Protein AF-A0A3D0KKM5-F1 (afdb_monomer)

Solvent-accessible surface area (backbone atoms only — not comparable to full-atom values): 11714 Å² total; per-residue (Å²): 134,92,87,89,87,80,89,80,86,82,81,78,78,80,75,79,78,76,71,78,78,76,73,74,76,67,48,60,36,78,44,74,54,80,93,79,44,79,45,79,30,69,48,25,70,74,27,29,39,87,75,83,89,77,88,82,86,51,95,57,44,65,54,79,74,78,65,47,74,67,60,35,43,29,73,64,78,83,84,69,91,73,80,70,59,44,28,37,38,31,40,14,67,80,76,81,64,74,47,78,74,52,73,42,51,81,65,59,89,78,81,84,56,84,86,79,54,72,94,84,68,72,69,77,40,79,45,78,40,51,64,77,82,61,88,80,67,66,64,41,62,66,89,62,43,49,47,73,46,81,91,66,79,91,80,86,82,77,58,69,68,67,70,48,69,74,74,71,80,87,128

Foldseek 3Di:
DDDDDDDDDPPPPPPPPPDPPPPPQQPFDWADLDPPGTDTASNAQVQWAADDPDDDWDPFDAPPQNVDPCQAHTGFPPPDPDDFFKKWKWWDPPVPDIDTPGMPHDSDPDDDCVPVDDPPDATDDMDIGGPPPDPPDRHTDDPHRIDGDHVHDDDDDDDVCVVCVVPDDDD

Radius of gyration: 26.36 Å; Cα contacts (8 Å, |Δi|>4): 205; chains: 1; bounding box: 102×34×46 Å

Organism: NCBI:txid213554

Structure (mmCIF, N/CA/C/O backbone):
data_AF-A0A3D0KKM5-F1
#
_entry.id   AF-A0A3D0KKM5-F1
#
loop_
_atom_site.group_PDB
_atom_site.id
_atom_site.type_symbol
_atom_site.label_atom_id
_atom_site.label_alt_id
_atom_site.label_comp_id
_atom_site.label_asym_id
_atom_site.label_entity_id
_atom_site.label_seq_id
_atom_site.pdbx_PDB_ins_code
_atom_site.Cartn_x
_atom_site.Cartn_y
_atom_site.Cartn_z
_atom_site.occupancy
_atom_site.B_iso_or_equiv
_atom_site.auth_seq_id
_atom_site.auth_comp_id
_atom_site.auth_asym_id
_atom_site.auth_atom_id
_atom_site.pdbx_PDB_model_num
ATOM 1 N N . MET A 1 1 ? -85.168 -17.874 25.331 1.00 40.47 1 MET A N 1
ATOM 2 C CA . MET A 1 1 ? -84.158 -18.806 24.769 1.00 40.47 1 MET A CA 1
ATOM 3 C C . MET A 1 1 ? -83.273 -17.964 23.834 1.00 40.47 1 MET A C 1
ATOM 5 O O . MET A 1 1 ? -83.863 -17.199 23.090 1.00 40.4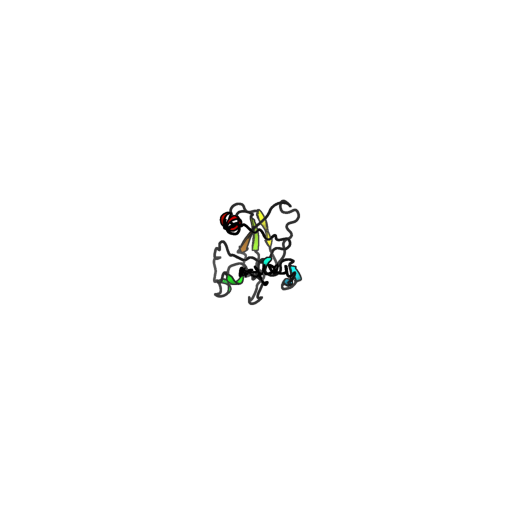7 1 MET A O 1
ATOM 9 N N . LEU A 1 2 ? -81.947 -17.797 24.027 1.00 41.22 2 LEU A N 1
ATOM 10 C CA . LEU A 1 2 ? -80.833 -18.782 23.928 1.00 41.22 2 LEU A CA 1
ATOM 11 C C . LEU A 1 2 ? -80.562 -19.111 22.436 1.00 41.22 2 LEU A C 1
ATOM 13 O O . LEU A 1 2 ? -81.430 -19.751 21.858 1.00 41.22 2 LEU A O 1
ATOM 17 N N . ARG A 1 3 ? -79.477 -18.724 21.724 1.00 41.69 3 ARG A N 1
ATOM 18 C CA . ARG A 1 3 ? -78.093 -18.177 21.964 1.00 41.69 3 ARG A CA 1
ATOM 19 C C . ARG A 1 3 ? -77.820 -16.979 21.001 1.00 41.69 3 ARG A C 1
ATOM 21 O O . ARG A 1 3 ? -78.585 -16.860 20.055 1.00 41.69 3 ARG A O 1
ATOM 28 N N . SER A 1 4 ? -76.860 -16.034 21.087 1.00 48.72 4 SER A N 1
ATOM 29 C CA . SER A 1 4 ? -75.639 -15.709 21.885 1.00 48.72 4 SER A CA 1
ATOM 30 C C . SER A 1 4 ? -74.252 -15.925 21.212 1.00 48.72 4 SER A C 1
ATOM 32 O O . SER A 1 4 ? -73.939 -17.061 20.869 1.00 48.72 4 SER A O 1
ATOM 34 N N . LEU A 1 5 ? -73.399 -14.872 21.240 1.00 48.72 5 LEU A N 1
ATOM 35 C CA . LEU A 1 5 ? -71.936 -14.751 20.950 1.00 48.72 5 LEU A CA 1
ATOM 36 C C . LEU A 1 5 ? -71.408 -14.465 19.514 1.00 48.72 5 LEU A C 1
ATOM 38 O O . LEU A 1 5 ? -72.040 -14.805 18.524 1.00 48.72 5 LEU A O 1
ATOM 42 N N . LEU A 1 6 ? -70.175 -13.903 19.494 1.00 43.91 6 LEU A N 1
ATOM 43 C CA . LEU A 1 6 ? -69.235 -13.619 18.377 1.00 43.91 6 LEU A CA 1
ATOM 44 C C . LEU A 1 6 ? -69.702 -12.525 17.389 1.00 43.91 6 LEU A C 1
ATOM 46 O O . LEU A 1 6 ? -70.660 -12.723 16.659 1.00 43.91 6 LEU A O 1
ATOM 50 N N . SER A 1 7 ? -69.111 -11.324 17.292 1.00 50.66 7 SER A N 1
ATOM 51 C CA . SER A 1 7 ? -67.741 -10.835 17.566 1.00 50.66 7 SER A CA 1
ATOM 52 C C . SER A 1 7 ? -66.638 -11.534 16.763 1.00 50.66 7 SER A C 1
ATOM 54 O O . SER A 1 7 ? -66.270 -12.670 17.058 1.00 50.66 7 SER A O 1
ATOM 56 N N . ARG A 1 8 ? -66.096 -10.817 15.767 1.00 48.19 8 ARG A N 1
ATOM 57 C CA . ARG A 1 8 ? -64.848 -11.123 15.048 1.00 48.19 8 ARG A CA 1
ATOM 58 C C . ARG A 1 8 ? -64.128 -9.827 14.660 1.00 48.19 8 ARG A C 1
ATOM 60 O O . ARG A 1 8 ? -64.299 -9.321 13.556 1.00 48.19 8 ARG A O 1
ATOM 67 N N . PHE A 1 9 ? -63.305 -9.312 15.571 1.00 47.75 9 PHE A N 1
ATOM 68 C CA . PHE A 1 9 ? -62.209 -8.413 15.201 1.00 47.75 9 PHE A CA 1
ATOM 69 C C . PHE A 1 9 ? -61.240 -9.197 14.304 1.00 47.75 9 PHE A C 1
ATOM 71 O O . 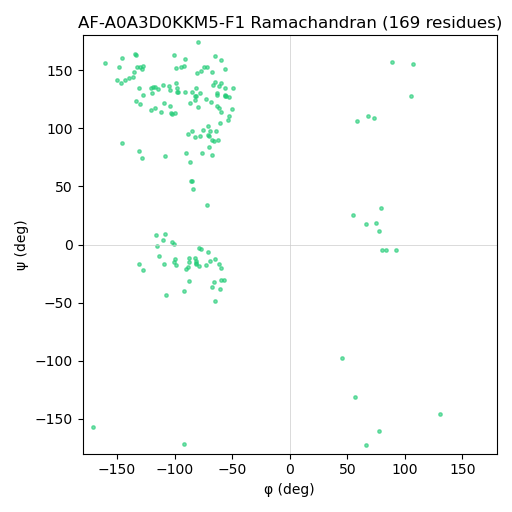PHE A 1 9 ? -60.697 -10.212 14.742 1.00 47.75 9 PHE A O 1
ATOM 78 N N . MET A 1 10 ? -61.025 -8.758 13.063 1.00 42.25 10 MET A N 1
ATOM 79 C CA . MET A 1 10 ? -60.013 -9.353 12.187 1.00 42.25 10 MET A CA 1
ATOM 80 C C . MET A 1 10 ? -58.685 -8.617 12.375 1.00 42.25 10 MET A C 1
ATOM 82 O O . MET A 1 10 ? -58.325 -7.752 11.582 1.00 42.25 10 MET A O 1
ATOM 86 N N . VAL A 1 11 ? -57.972 -8.944 13.456 1.00 45.00 11 VAL A N 1
ATOM 87 C CA . VAL A 1 11 ? -56.601 -8.462 13.668 1.00 45.00 11 VAL A CA 1
ATOM 88 C C . VAL A 1 11 ? -55.690 -9.175 12.672 1.00 45.00 11 VAL A C 1
ATOM 90 O O . VAL A 1 11 ? -55.349 -10.344 12.855 1.00 45.00 11 VAL A O 1
ATOM 93 N N . LEU A 1 12 ? -55.322 -8.479 11.597 1.00 40.78 12 LEU A N 1
ATOM 94 C CA . LEU A 1 12 ? -54.332 -8.957 10.640 1.00 40.78 12 LEU A CA 1
ATOM 95 C C . LEU A 1 12 ? -52.937 -8.757 11.242 1.00 40.78 12 LEU A C 1
ATOM 97 O O . LEU A 1 12 ? -52.355 -7.680 11.148 1.00 40.78 12 LEU A O 1
ATOM 101 N N . ALA A 1 13 ? -52.420 -9.791 11.903 1.00 45.78 13 ALA A N 1
ATOM 102 C CA . ALA A 1 13 ? -51.078 -9.768 12.469 1.00 45.78 13 ALA A CA 1
ATOM 103 C C . ALA A 1 13 ? -50.024 -9.816 11.348 1.00 45.78 13 ALA A C 1
ATOM 105 O O . ALA A 1 13 ? -49.645 -10.893 10.885 1.00 45.78 13 ALA A O 1
ATOM 106 N N . CYS A 1 14 ? -49.541 -8.646 10.921 1.00 40.50 14 CYS A N 1
ATOM 107 C CA . CYS A 1 14 ? -48.345 -8.526 10.091 1.00 40.50 14 CYS A CA 1
ATOM 108 C C . CYS A 1 14 ? -47.124 -8.991 10.894 1.00 40.50 14 CYS A C 1
ATOM 110 O O . CYS A 1 14 ? -46.476 -8.210 11.589 1.00 40.50 14 CYS A O 1
ATOM 112 N N . MET A 1 15 ? -46.834 -10.290 10.826 1.00 46.72 15 MET A N 1
ATOM 113 C CA . MET A 1 15 ? -45.665 -10.887 11.458 1.00 46.72 15 MET A CA 1
ATOM 114 C C . MET A 1 15 ? -44.411 -10.412 10.720 1.00 46.72 15 MET A C 1
ATOM 116 O O . MET A 1 15 ? -44.067 -10.941 9.663 1.00 46.72 15 MET A O 1
ATOM 120 N N . ALA A 1 16 ? -43.756 -9.384 11.263 1.00 54.75 16 ALA A N 1
ATOM 121 C CA . ALA A 1 16 ? -42.513 -8.856 10.724 1.00 54.75 16 ALA A CA 1
ATOM 122 C C . ALA A 1 16 ? -41.440 -9.954 10.738 1.00 54.75 16 ALA A C 1
ATOM 124 O O . ALA A 1 16 ? -40.892 -10.304 11.784 1.00 54.75 16 ALA A O 1
ATOM 125 N N . MET A 1 17 ? -41.156 -10.507 9.559 1.00 50.88 17 MET A N 1
ATOM 126 C CA . MET A 1 17 ? -40.015 -11.385 9.336 1.00 50.88 17 MET A CA 1
ATOM 127 C C . MET A 1 17 ? -38.744 -10.550 9.485 1.00 50.88 17 MET A C 1
ATOM 129 O O . MET A 1 17 ? -38.254 -9.976 8.513 1.00 50.88 17 MET A O 1
ATOM 133 N N .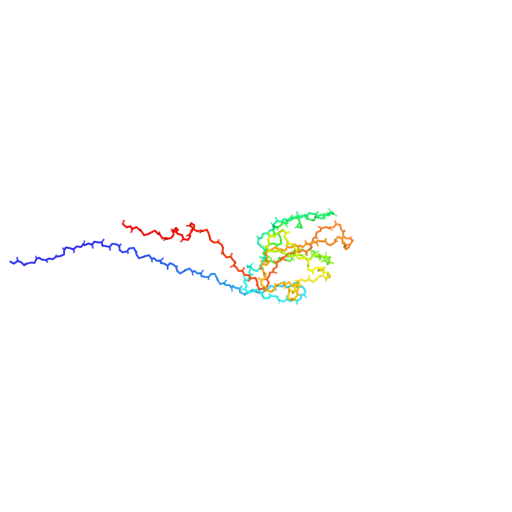 ALA A 1 18 ? -38.213 -10.482 10.706 1.00 53.91 18 ALA A N 1
ATOM 134 C CA . ALA A 1 18 ? -36.842 -10.064 10.945 1.00 53.91 18 ALA A CA 1
ATOM 135 C C . ALA A 1 18 ? -35.925 -11.085 10.258 1.00 53.91 18 ALA A C 1
ATOM 137 O O . ALA A 1 18 ? -35.581 -12.120 10.830 1.00 53.91 18 ALA A O 1
ATOM 138 N N . ALA A 1 19 ? -35.604 -10.827 8.988 1.00 52.00 19 ALA A N 1
ATOM 139 C CA . ALA A 1 19 ? -34.647 -11.627 8.248 1.00 52.00 19 ALA A CA 1
ATOM 140 C C . ALA A 1 19 ? -33.335 -11.626 9.046 1.00 52.00 19 ALA A C 1
ATOM 142 O O . ALA A 1 19 ? -32.877 -10.546 9.431 1.00 52.00 19 ALA A O 1
ATOM 143 N N . PRO A 1 20 ? -32.737 -12.794 9.337 1.00 49.25 20 PRO A N 1
ATOM 144 C CA . PRO A 1 20 ? -31.456 -12.813 10.014 1.00 49.25 20 PRO A CA 1
ATOM 145 C C . PRO A 1 20 ? -30.456 -12.098 9.112 1.00 49.25 20 PRO A C 1
ATOM 147 O O . PRO A 1 20 ? -30.206 -12.550 7.992 1.00 49.25 20 PRO A O 1
ATOM 150 N N . THR A 1 21 ? -29.895 -10.985 9.591 1.00 50.53 21 THR A N 1
ATOM 151 C CA . THR A 1 21 ? -28.732 -10.367 8.958 1.00 50.53 21 THR A CA 1
ATOM 152 C C . THR A 1 21 ? -27.673 -11.448 8.846 1.00 50.53 21 THR A C 1
ATOM 154 O O . THR A 1 21 ? -27.100 -11.867 9.853 1.00 50.53 21 THR A O 1
ATOM 157 N N . LEU A 1 22 ? -27.441 -11.924 7.623 1.00 46.31 22 LEU A N 1
ATOM 158 C CA . LEU A 1 22 ? -26.309 -12.780 7.331 1.00 46.31 22 LEU A CA 1
ATOM 159 C C . LEU A 1 22 ? -25.074 -11.924 7.578 1.00 46.31 22 LEU A C 1
ATOM 161 O O . LEU A 1 22 ? -24.696 -11.110 6.735 1.00 46.31 22 LEU A O 1
ATOM 165 N N . ALA A 1 23 ? -24.481 -12.080 8.762 1.00 47.22 23 ALA A N 1
ATOM 166 C CA . ALA A 1 23 ? -23.128 -11.627 9.008 1.00 47.22 23 ALA A CA 1
ATOM 167 C C . ALA A 1 23 ? -22.284 -12.239 7.892 1.00 47.22 23 ALA A C 1
ATOM 169 O O . ALA A 1 23 ? -22.174 -13.466 7.812 1.00 47.22 23 ALA A O 1
ATOM 170 N N . GLN A 1 24 ? -21.788 -11.396 6.980 1.00 53.34 24 GLN A N 1
ATOM 171 C CA . GLN A 1 24 ? -20.915 -11.868 5.915 1.00 53.34 24 GLN A CA 1
ATOM 172 C C . GLN A 1 24 ? -19.787 -12.652 6.584 1.00 53.34 24 GLN A C 1
ATOM 174 O O . GLN A 1 24 ? -19.176 -12.108 7.511 1.00 53.34 24 GLN A O 1
ATOM 179 N N . PRO A 1 25 ? -19.519 -13.901 6.172 1.00 52.75 25 PRO A N 1
ATOM 180 C CA . PRO A 1 25 ? -18.388 -14.616 6.722 1.00 52.75 25 PRO A CA 1
ATOM 181 C C . PRO A 1 25 ? -17.138 -13.771 6.475 1.00 52.75 25 PRO A C 1
ATOM 183 O O . PRO A 1 25 ? -16.877 -13.334 5.351 1.00 52.75 25 PRO A O 1
ATOM 186 N N . ASN A 1 26 ? -16.372 -13.522 7.537 1.00 61.12 26 ASN A N 1
ATOM 187 C CA . ASN A 1 26 ? -14.979 -13.134 7.387 1.00 61.12 26 ASN A CA 1
ATOM 188 C C . ASN A 1 26 ? -14.261 -14.387 6.887 1.00 61.12 26 ASN A C 1
ATOM 190 O O . ASN A 1 26 ? -13.778 -15.202 7.671 1.00 61.12 26 ASN A O 1
ATOM 194 N N . GLU A 1 27 ? -14.322 -14.597 5.573 1.00 76.38 27 GLU A N 1
ATOM 195 C CA . GLU A 1 27 ? -13.631 -15.689 4.909 1.00 76.38 27 GLU A CA 1
ATOM 196 C C . GLU A 1 27 ? -12.140 -15.388 4.942 1.00 76.38 27 GLU A C 1
ATOM 198 O O . GLU A 1 27 ? -11.600 -14.712 4.069 1.00 76.38 27 GLU A O 1
ATOM 203 N N . THR A 1 28 ? -11.480 -15.914 5.969 1.00 89.50 28 THR A N 1
ATOM 204 C CA . THR A 1 28 ? -10.041 -16.135 5.951 1.00 89.50 28 THR A CA 1
ATOM 205 C C . THR A 1 28 ? -9.689 -16.882 4.664 1.00 89.50 28 THR A C 1
ATOM 207 O O . THR A 1 28 ? -10.159 -18.004 4.460 1.00 89.50 28 THR A O 1
ATOM 210 N N . ARG A 1 29 ? -8.900 -16.258 3.787 1.00 93.06 29 ARG A N 1
ATOM 211 C CA . ARG A 1 29 ? -8.551 -16.794 2.461 1.00 93.06 29 ARG A CA 1
ATOM 212 C C . ARG A 1 29 ? -7.043 -16.817 2.247 1.00 93.06 29 ARG A C 1
ATOM 214 O O . ARG A 1 29 ? -6.301 -16.041 2.847 1.00 93.06 29 ARG A O 1
ATOM 221 N N . GLU A 1 30 ? -6.625 -17.735 1.387 1.00 92.75 30 GLU A N 1
ATOM 222 C CA . GLU A 1 30 ? -5.244 -17.944 0.963 1.00 92.75 30 GLU A CA 1
ATOM 223 C C . GLU A 1 30 ? -4.989 -17.237 -0.375 1.00 92.75 30 GLU A C 1
ATOM 225 O O . GLU A 1 30 ? -5.756 -17.410 -1.322 1.00 92.75 30 GLU A O 1
ATOM 230 N N . TYR A 1 31 ? -3.900 -16.473 -0.455 1.00 90.75 31 TYR A N 1
ATOM 231 C CA . TYR A 1 31 ? -3.448 -15.757 -1.653 1.00 90.75 31 TYR A CA 1
ATOM 232 C C . TYR A 1 31 ? -1.977 -16.095 -1.923 1.00 90.75 31 TYR A C 1
ATOM 234 O O . TYR A 1 31 ? -1.232 -16.401 -0.992 1.00 90.75 31 TYR A O 1
ATOM 242 N N . GLN A 1 32 ? -1.547 -16.063 -3.186 1.00 87.25 32 GLN A N 1
ATOM 243 C CA . GLN A 1 32 ? -0.144 -16.299 -3.551 1.00 87.25 32 GLN A CA 1
ATOM 244 C C . GLN A 1 32 ? 0.676 -15.013 -3.376 1.00 87.25 32 GLN A C 1
ATOM 246 O O . GLN A 1 32 ? 0.381 -14.012 -4.018 1.00 87.25 32 GLN A O 1
ATOM 251 N N . ASP A 1 33 ? 1.752 -15.063 -2.592 1.00 78.94 33 ASP A N 1
ATOM 252 C CA . ASP A 1 33 ? 2.805 -14.037 -2.545 1.00 78.94 33 ASP A CA 1
ATOM 253 C C . ASP A 1 33 ? 3.851 -14.302 -3.646 1.00 78.94 33 ASP A C 1
ATOM 255 O O . ASP A 1 33 ? 5.034 -14.551 -3.389 1.00 78.94 33 ASP A O 1
ATOM 259 N N . GLY A 1 34 ? 3.378 -14.406 -4.894 1.00 73.31 34 GLY A N 1
ATOM 260 C CA . GLY A 1 34 ? 4.174 -14.689 -6.092 1.00 73.31 34 GLY A CA 1
ATOM 261 C C . GLY A 1 34 ? 5.198 -15.825 -5.931 1.00 73.31 34 GLY A C 1
ATOM 262 O O . GLY A 1 34 ? 4.889 -17.006 -6.077 1.00 73.31 34 GLY A O 1
ATOM 263 N N . LYS A 1 35 ? 6.462 -15.465 -5.664 1.00 65.00 35 LYS A N 1
ATOM 264 C CA . LYS A 1 35 ? 7.593 -16.404 -5.515 1.00 65.00 35 LYS A CA 1
ATOM 265 C C . LYS A 1 35 ? 7.701 -17.078 -4.141 1.00 65.00 35 LYS A C 1
ATOM 267 O O . LYS A 1 35 ? 8.517 -17.990 -4.004 1.00 65.00 35 LYS A O 1
ATOM 272 N N . ARG A 1 36 ? 6.992 -16.599 -3.116 1.00 63.12 36 ARG A N 1
ATOM 273 C CA . ARG A 1 36 ? 7.336 -16.858 -1.704 1.00 63.12 36 ARG A CA 1
ATOM 274 C C . ARG A 1 36 ? 6.367 -17.799 -0.987 1.00 63.12 36 ARG A C 1
ATOM 276 O O . ARG A 1 36 ? 6.760 -18.408 0.005 1.00 63.12 36 ARG A O 1
ATOM 283 N N . GLY A 1 37 ? 5.171 -18.012 -1.536 1.00 82.25 37 GLY A N 1
ATOM 284 C CA . GLY A 1 37 ? 4.229 -19.041 -1.092 1.00 82.25 37 GLY A CA 1
ATOM 285 C C . GLY A 1 37 ? 2.823 -18.498 -0.864 1.00 82.25 37 GLY A C 1
ATOM 286 O O . GLY A 1 37 ? 2.379 -17.607 -1.577 1.00 82.25 37 GLY A O 1
ATOM 287 N N . ILE A 1 38 ? 2.126 -19.051 0.129 1.00 88.94 38 ILE A N 1
ATOM 288 C CA . ILE A 1 38 ? 0.767 -18.645 0.500 1.00 88.94 38 ILE A CA 1
ATOM 289 C C . ILE A 1 38 ? 0.792 -17.677 1.685 1.00 88.94 38 ILE A C 1
ATOM 291 O O . ILE A 1 38 ? 1.384 -17.978 2.722 1.00 88.94 38 ILE A O 1
ATOM 295 N N . VAL A 1 39 ? 0.068 -16.567 1.551 1.00 89.81 39 VAL A N 1
ATOM 296 C CA . VAL A 1 39 ? -0.297 -15.651 2.637 1.00 89.81 39 VAL A CA 1
ATOM 297 C C . VAL A 1 39 ? -1.770 -15.855 2.991 1.00 89.81 39 VAL A C 1
ATOM 299 O O . VAL A 1 39 ? -2.628 -15.969 2.115 1.00 89.81 39 VAL A O 1
ATOM 302 N N . LEU A 1 40 ? -2.064 -15.901 4.291 1.00 91.50 40 LEU A N 1
ATOM 303 C CA . LEU A 1 40 ? -3.408 -16.098 4.829 1.00 91.50 40 LEU A CA 1
ATOM 304 C C . LEU A 1 40 ? -3.967 -14.761 5.340 1.00 91.50 40 LEU A C 1
ATOM 306 O O . LEU A 1 40 ? -3.469 -14.226 6.330 1.00 91.50 40 LEU A O 1
ATOM 310 N N . LEU A 1 41 ? -5.008 -14.232 4.694 1.00 91.25 41 LEU A N 1
ATOM 311 C CA . LEU A 1 41 ? -5.631 -12.952 5.053 1.00 91.25 41 LEU A CA 1
ATOM 312 C C . LEU A 1 41 ? -6.946 -13.194 5.821 1.00 91.25 41 LEU A C 1
ATOM 314 O O . LEU A 1 41 ? -7.909 -13.667 5.213 1.00 91.25 41 LEU A O 1
ATOM 318 N N . PRO A 1 42 ? -7.044 -12.863 7.130 1.00 89.75 42 PRO A N 1
ATOM 319 C CA . PRO A 1 42 ? -8.229 -13.156 7.955 1.00 89.75 42 PRO A CA 1
ATOM 320 C C . PRO A 1 42 ? -9.523 -12.430 7.558 1.00 89.75 42 PRO A C 1
ATOM 322 O O . PRO A 1 42 ? -10.591 -12.764 8.065 1.00 89.75 42 PRO A O 1
ATOM 325 N N . GLN A 1 43 ? -9.439 -11.418 6.689 1.00 90.19 43 GLN A N 1
ATOM 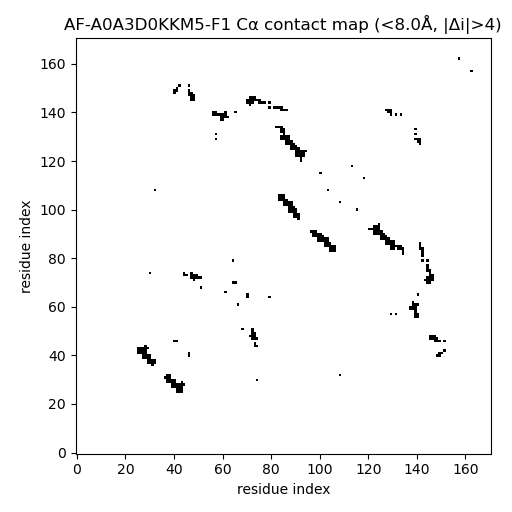326 C CA . GLN A 1 43 ? -10.596 -10.680 6.168 1.00 90.19 43 GLN 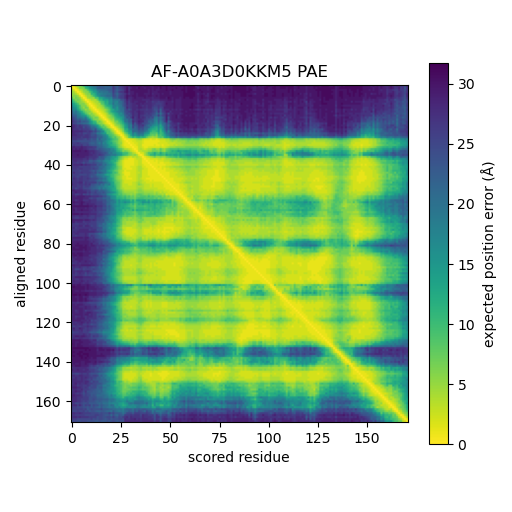A CA 1
ATOM 327 C C . GLN A 1 43 ? -10.853 -10.957 4.673 1.00 90.19 43 GLN A C 1
ATOM 329 O O . GLN A 1 43 ? -11.754 -10.355 4.082 1.00 90.19 43 GLN A O 1
ATOM 334 N N . GLY A 1 44 ? -10.080 -11.868 4.068 1.00 92.06 44 GLY A N 1
ATOM 335 C CA . GLY A 1 44 ? -10.147 -12.197 2.647 1.00 92.06 44 GLY A CA 1
ATOM 336 C C . GLY A 1 44 ? -9.935 -10.969 1.768 1.00 92.06 44 GLY A C 1
ATOM 337 O O . GLY A 1 44 ? -9.034 -10.169 2.013 1.00 92.06 44 GLY A O 1
ATOM 338 N N . ASP A 1 45 ? -10.815 -10.782 0.783 1.00 92.19 45 ASP A N 1
ATOM 339 C CA . ASP A 1 45 ? -10.721 -9.692 -0.198 1.00 92.19 45 ASP A CA 1
ATOM 340 C C . ASP A 1 45 ? -10.755 -8.294 0.463 1.00 92.19 45 ASP A C 1
ATOM 342 O O . ASP A 1 45 ? -10.268 -7.326 -0.109 1.00 92.19 45 ASP A O 1
ATOM 346 N N . LYS A 1 46 ? -11.270 -8.185 1.700 1.00 90.81 46 LYS A N 1
ATOM 347 C CA . LYS A 1 46 ? -11.330 -6.938 2.489 1.00 90.81 46 LYS A CA 1
ATOM 348 C C . LYS A 1 46 ? -10.003 -6.555 3.161 1.00 90.81 46 LYS A C 1
ATOM 350 O O . LYS A 1 46 ? -9.949 -5.539 3.846 1.00 90.81 46 LYS A O 1
ATOM 355 N N . SER A 1 47 ? -8.960 -7.377 3.031 1.00 92.25 47 SER A N 1
ATOM 356 C CA . SER A 1 47 ? -7.598 -7.009 3.440 1.00 92.25 47 SER A CA 1
ATOM 357 C C . SER A 1 47 ? -6.863 -6.181 2.379 1.00 92.25 47 SER A C 1
ATOM 359 O O . SER A 1 47 ? -5.798 -5.660 2.698 1.00 92.25 47 SER A O 1
ATOM 361 N N . PHE A 1 48 ? -7.386 -6.075 1.152 1.00 93.56 48 PHE A N 1
ATOM 362 C CA . PHE A 1 48 ? -6.760 -5.344 0.046 1.00 93.56 48 PHE A CA 1
ATOM 363 C C . PHE A 1 48 ? -7.197 -3.875 -0.024 1.00 93.56 48 PHE A C 1
ATOM 365 O O . PHE A 1 48 ? -8.250 -3.508 0.498 1.00 93.56 48 PHE A O 1
ATOM 372 N N . ALA A 1 49 ? -6.396 -3.047 -0.698 1.00 93.62 49 ALA A N 1
ATOM 373 C CA . ALA A 1 49 ? -6.746 -1.666 -1.018 1.00 93.62 49 ALA A CA 1
ATOM 374 C C . ALA A 1 49 ? -8.001 -1.588 -1.913 1.00 93.62 49 ALA A C 1
ATOM 376 O O . ALA A 1 49 ? -8.134 -2.336 -2.884 1.00 93.62 49 ALA A O 1
ATOM 377 N N . ASP A 1 50 ? -8.905 -0.660 -1.590 1.00 92.06 50 ASP A N 1
ATOM 378 C CA . ASP A 1 50 ? -10.202 -0.460 -2.250 1.00 92.06 50 ASP A CA 1
ATOM 379 C C . ASP A 1 50 ? -10.324 0.881 -3.004 1.00 92.06 50 ASP A C 1
ATOM 381 O O . ASP A 1 50 ? -11.255 1.063 -3.792 1.00 92.06 50 ASP A O 1
ATOM 385 N N . ALA A 1 51 ? -9.368 1.801 -2.823 1.00 92.81 51 ALA A N 1
ATOM 386 C CA . ALA A 1 51 ? -9.293 3.072 -3.538 1.00 92.81 51 ALA A CA 1
ATOM 387 C C . ALA A 1 51 ? -7.845 3.532 -3.793 1.00 92.81 51 ALA A C 1
ATOM 389 O O . ALA A 1 51 ? -7.000 3.497 -2.900 1.00 92.81 51 ALA A O 1
ATOM 390 N N . VAL A 1 52 ? -7.587 4.060 -4.996 1.00 92.56 52 VAL A N 1
ATOM 391 C CA . VAL A 1 52 ? -6.406 4.893 -5.283 1.00 92.56 52 VAL A CA 1
ATOM 392 C C . VAL A 1 52 ? -6.757 6.338 -4.923 1.00 92.56 52 VAL A C 1
ATOM 394 O O . VAL A 1 52 ? -7.732 6.882 -5.444 1.00 92.56 52 VAL A O 1
ATOM 397 N N . VAL A 1 53 ? -5.995 6.943 -4.009 1.00 93.88 53 VAL A N 1
ATOM 398 C CA . VAL A 1 53 ? -6.279 8.285 -3.455 1.00 93.88 53 VAL A CA 1
ATOM 399 C C . VAL A 1 53 ? -5.588 9.394 -4.252 1.00 93.88 53 VAL A C 1
ATOM 401 O O . VAL A 1 53 ? -6.194 10.432 -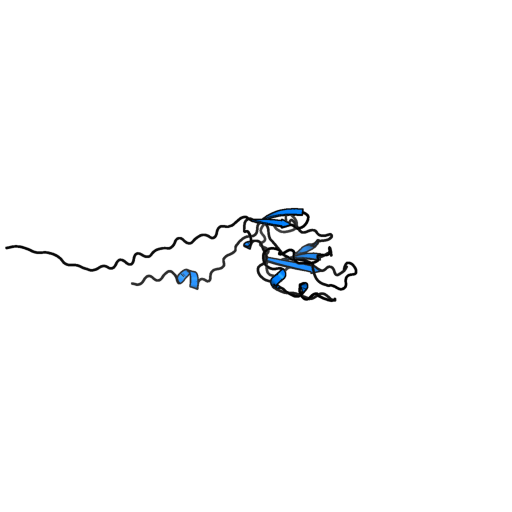4.508 1.00 93.88 53 VAL A O 1
ATOM 404 N N . ASP A 1 54 ? -4.349 9.156 -4.676 1.00 91.00 54 ASP A N 1
ATOM 405 C CA . ASP A 1 54 ? -3.574 10.010 -5.578 1.00 91.00 54 ASP A CA 1
ATOM 406 C C . ASP A 1 54 ? -2.675 9.133 -6.467 1.00 91.00 54 ASP A C 1
ATOM 408 O O . ASP A 1 54 ? -2.395 7.982 -6.123 1.00 91.00 54 ASP A O 1
ATOM 412 N N . ARG A 1 55 ? -2.209 9.673 -7.599 1.00 86.62 55 ARG A N 1
ATOM 413 C CA . ARG A 1 55 ? -1.091 9.099 -8.357 1.00 86.62 55 ARG A CA 1
ATOM 414 C C . ARG A 1 55 ? -0.291 10.165 -9.099 1.00 86.62 55 ARG A C 1
ATOM 416 O O . ARG A 1 55 ? -0.851 11.047 -9.750 1.00 86.62 55 ARG A O 1
ATOM 423 N N . SER A 1 56 ? 1.025 9.980 -9.130 1.00 85.00 56 SER A N 1
ATOM 424 C CA . SER A 1 56 ? 1.924 10.692 -10.039 1.00 85.00 56 SER A CA 1
ATOM 425 C C . SER A 1 56 ? 2.543 9.708 -11.028 1.00 85.00 56 SER A C 1
ATOM 427 O O . SER A 1 56 ? 2.991 8.631 -10.642 1.00 85.00 56 SER A O 1
ATOM 429 N N . ALA A 1 57 ? 2.555 10.063 -12.312 1.00 78.56 57 ALA A N 1
ATOM 430 C CA . ALA A 1 57 ? 3.198 9.265 -13.350 1.00 78.56 57 ALA A CA 1
ATOM 431 C C . ALA A 1 57 ? 4.710 9.545 -13.376 1.00 78.56 57 ALA A C 1
ATOM 433 O O . ALA A 1 57 ? 5.123 10.702 -13.485 1.00 78.56 57 ALA A O 1
ATOM 434 N N . GLY A 1 58 ? 5.527 8.489 -13.315 1.00 72.38 58 GLY A N 1
ATOM 435 C CA . GLY A 1 58 ? 6.980 8.581 -13.471 1.00 72.38 58 GLY A CA 1
ATOM 436 C C . GLY A 1 58 ? 7.399 9.040 -14.876 1.00 72.38 58 GLY A C 1
ATOM 437 O O . GLY A 1 58 ? 6.628 8.982 -15.838 1.00 72.38 58 GLY A O 1
ATOM 438 N N . THR A 1 59 ? 8.641 9.506 -15.022 1.00 68.19 59 THR A N 1
ATOM 439 C CA . THR A 1 59 ? 9.152 9.999 -16.311 1.00 68.19 59 THR A CA 1
ATOM 440 C C . THR A 1 59 ? 9.634 8.858 -17.208 1.00 68.19 59 THR A C 1
ATOM 442 O O . THR A 1 59 ? 10.806 8.489 -17.173 1.00 68.19 59 THR A O 1
ATOM 445 N N . GLY A 1 60 ? 8.757 8.337 -18.066 1.00 70.50 60 GLY A N 1
ATOM 446 C CA . GLY A 1 60 ? 9.114 7.304 -19.041 1.00 70.50 60 GLY A CA 1
ATOM 447 C C . GLY A 1 60 ? 8.008 7.019 -20.055 1.00 70.50 60 GLY A C 1
ATOM 448 O O . GLY A 1 60 ? 7.134 7.850 -20.300 1.00 70.50 60 GLY A O 1
ATOM 449 N N . THR A 1 61 ? 8.048 5.828 -20.651 1.00 72.69 61 THR A N 1
ATOM 450 C CA . THR A 1 61 ? 6.853 5.215 -21.252 1.00 72.69 61 THR A CA 1
ATOM 451 C C . THR A 1 61 ? 6.057 4.569 -20.119 1.00 72.69 61 THR A C 1
ATOM 453 O O . THR A 1 61 ? 6.656 4.038 -19.193 1.00 72.69 61 THR A O 1
ATOM 456 N N . ILE A 1 62 ? 4.734 4.535 -20.202 1.00 70.56 62 ILE A N 1
ATOM 457 C CA . ILE A 1 62 ? 3.910 3.660 -19.358 1.00 70.56 62 ILE A CA 1
ATOM 458 C C . ILE A 1 62 ? 3.133 2.769 -20.328 1.00 70.56 62 ILE A C 1
ATOM 460 O O . ILE A 1 62 ? 2.675 3.260 -21.362 1.00 70.56 62 ILE A O 1
ATOM 464 N N . GLU A 1 63 ? 3.067 1.459 -20.080 1.00 69.69 63 GLU A N 1
ATOM 465 C CA . GLU A 1 63 ? 2.225 0.578 -20.901 1.00 69.69 63 GLU A CA 1
ATOM 466 C C . GLU A 1 63 ? 0.741 0.836 -20.587 1.00 69.69 63 GLU A C 1
ATOM 468 O O . GLU A 1 63 ? 0.396 1.264 -19.484 1.00 69.69 63 GLU A O 1
ATOM 473 N N . ASP A 1 64 ? -0.157 0.587 -21.544 1.00 70.31 64 ASP A N 1
ATOM 474 C CA . ASP A 1 64 ? -1.594 0.849 -21.352 1.00 70.31 64 ASP A CA 1
ATOM 475 C C . ASP A 1 64 ? -2.172 0.049 -20.162 1.00 70.31 64 ASP A C 1
ATOM 477 O O . ASP A 1 64 ? -3.062 0.529 -19.465 1.00 70.31 64 ASP A O 1
ATOM 481 N N . SER A 1 65 ? -1.610 -1.133 -19.878 1.00 67.50 65 SER A N 1
ATOM 482 C CA . SER A 1 65 ? -1.890 -1.963 -18.697 1.00 67.50 65 SER A CA 1
ATOM 483 C C . SER A 1 65 ? -1.462 -1.301 -17.382 1.00 67.50 65 SER A C 1
ATOM 485 O O . SER A 1 65 ? -2.266 -1.198 -16.463 1.00 67.50 65 SER A O 1
ATOM 487 N N . ALA A 1 66 ? -0.232 -0.784 -17.308 1.00 69.69 66 ALA A N 1
ATOM 488 C CA . ALA A 1 66 ? 0.282 -0.043 -16.149 1.00 69.69 66 ALA A CA 1
ATOM 489 C C . ALA A 1 66 ? -0.357 1.357 -15.989 1.00 69.69 66 ALA A C 1
ATOM 491 O O . ALA A 1 66 ? -0.124 2.059 -15.007 1.00 69.69 66 ALA A O 1
ATOM 492 N N . SER A 1 67 ? -1.171 1.784 -16.960 1.00 75.25 67 SER A N 1
ATOM 493 C CA . SER A 1 67 ? -1.900 3.054 -16.921 1.00 75.25 67 SER A CA 1
ATOM 494 C C . SER A 1 67 ? -3.267 2.952 -16.229 1.00 75.25 67 SER A C 1
ATOM 496 O O . SER A 1 67 ? -3.831 4.000 -15.879 1.00 75.25 67 SER A O 1
ATOM 498 N N . ASP A 1 68 ? -3.796 1.741 -16.010 1.00 80.44 68 ASP A N 1
ATOM 499 C CA . ASP A 1 68 ? -5.060 1.518 -15.301 1.00 80.44 68 ASP A CA 1
ATOM 500 C C . ASP A 1 68 ? -4.865 1.530 -13.775 1.00 80.44 68 ASP A C 1
ATOM 502 O O . ASP A 1 68 ? -4.040 0.818 -13.214 1.00 80.44 68 ASP A O 1
ATOM 506 N N . GLN A 1 69 ? -5.663 2.347 -13.090 1.00 81.50 69 GLN A N 1
ATOM 507 C CA . GLN A 1 69 ? -5.658 2.467 -11.629 1.00 81.50 69 GLN A CA 1
ATOM 508 C C . GLN A 1 69 ? -6.467 1.368 -10.940 1.00 81.50 69 GLN A C 1
ATOM 510 O O . GLN A 1 69 ? -6.346 1.199 -9.732 1.00 81.50 69 GLN A O 1
ATOM 515 N N . GLN A 1 70 ? -7.326 0.654 -11.669 1.00 84.25 70 GLN A N 1
ATOM 516 C CA . GLN A 1 70 ? -8.133 -0.423 -11.094 1.00 84.25 70 GLN A CA 1
ATOM 517 C C . GLN A 1 70 ? -7.343 -1.733 -10.972 1.00 84.25 70 GLN A C 1
ATOM 519 O O . GLN A 1 70 ? -7.728 -2.589 -10.185 1.00 84.25 70 GLN A O 1
ATOM 524 N N . ALA A 1 71 ? -6.208 -1.853 -11.672 1.00 83.25 71 ALA A N 1
ATOM 525 C CA . ALA A 1 71 ? -5.348 -3.036 -11.665 1.00 83.25 71 ALA A CA 1
ATOM 526 C C . ALA A 1 71 ? -4.594 -3.285 -10.341 1.00 83.25 71 ALA A C 1
ATOM 528 O O . ALA A 1 71 ? -4.090 -4.383 -10.156 1.00 83.25 71 ALA A O 1
ATOM 529 N N . ILE A 1 72 ? -4.526 -2.302 -9.430 1.00 84.62 72 ILE A N 1
ATOM 530 C CA . ILE A 1 72 ? -3.889 -2.426 -8.098 1.00 84.62 72 ILE A CA 1
ATOM 531 C C . ILE A 1 72 ? -4.909 -2.640 -6.956 1.00 84.62 72 ILE A C 1
ATOM 533 O O . ILE A 1 72 ? -4.537 -2.693 -5.781 1.00 84.62 72 ILE A O 1
ATOM 537 N N . LEU A 1 73 ? -6.210 -2.694 -7.273 1.00 91.38 73 LEU A N 1
ATOM 538 C CA . LEU A 1 73 ? -7.296 -2.726 -6.288 1.00 91.38 73 LEU A CA 1
ATOM 539 C C . LEU A 1 73 ? -7.900 -4.125 -6.145 1.00 91.38 73 LEU A C 1
ATOM 541 O O . LEU A 1 73 ? -8.278 -4.765 -7.124 1.00 91.38 73 LEU A O 1
ATOM 545 N N . GLY A 1 74 ? -8.078 -4.563 -4.899 1.00 92.00 74 GLY A N 1
ATOM 546 C CA . GLY A 1 74 ? -8.491 -5.932 -4.592 1.00 92.00 74 GLY A CA 1
ATOM 547 C C . GLY A 1 74 ? -7.348 -6.958 -4.707 1.00 92.00 74 GLY A C 1
ATOM 548 O O . GLY A 1 74 ? -6.177 -6.594 -4.604 1.00 92.00 74 GLY A O 1
ATOM 549 N N . PRO A 1 75 ? -7.676 -8.259 -4.837 1.00 91.94 75 PRO A N 1
ATOM 550 C CA . PRO A 1 75 ? -6.685 -9.332 -4.934 1.00 91.94 75 PRO A CA 1
ATOM 551 C C . PRO A 1 75 ? -5.851 -9.297 -6.230 1.00 91.94 75 PRO A C 1
ATOM 553 O O . PRO A 1 75 ? -6.402 -8.957 -7.276 1.00 91.94 75 PRO A O 1
ATOM 556 N N . PRO A 1 76 ? -4.578 -9.744 -6.196 1.00 87.81 76 PRO A N 1
ATOM 557 C CA . PRO A 1 76 ? -3.683 -9.734 -7.356 1.00 87.81 76 PRO A CA 1
ATOM 558 C C . PRO A 1 76 ? -4.166 -10.664 -8.476 1.00 87.81 76 PRO A C 1
ATOM 560 O O . PRO A 1 76 ? -4.614 -11.787 -8.218 1.00 87.81 76 PRO A O 1
ATOM 563 N N . ASP A 1 77 ? -4.027 -10.212 -9.726 1.00 85.94 77 ASP A N 1
ATOM 564 C CA . ASP A 1 77 ? -4.414 -10.971 -10.924 1.00 85.94 77 ASP A CA 1
ATOM 565 C C . ASP A 1 77 ? -3.235 -11.666 -11.639 1.00 85.94 77 ASP A C 1
ATOM 567 O O . ASP A 1 77 ? -3.454 -12.555 -12.468 1.00 85.94 77 ASP A O 1
ATOM 571 N N . PHE A 1 78 ? -1.993 -11.309 -11.280 1.00 79.44 78 PHE A N 1
ATOM 572 C CA . PHE A 1 78 ? -0.738 -11.814 -11.850 1.00 79.44 78 PHE A CA 1
ATOM 573 C C . PHE A 1 78 ? -0.612 -11.673 -13.384 1.00 79.44 78 PHE A C 1
ATOM 575 O O . PHE A 1 78 ? 0.114 -12.441 -14.023 1.00 79.44 78 PHE A O 1
ATOM 582 N N . SER A 1 79 ? -1.306 -10.711 -14.001 1.00 75.50 79 SER A N 1
ATOM 583 C CA . SER A 1 79 ? -1.320 -10.513 -15.461 1.00 75.50 79 SER A CA 1
ATOM 584 C C . SER A 1 79 ? -0.082 -9.787 -16.018 1.00 75.50 79 SER A C 1
ATOM 586 O O . SER A 1 79 ? 0.200 -9.874 -17.219 1.00 75.50 79 SER A O 1
ATOM 588 N N . GLY A 1 80 ? 0.670 -9.084 -15.163 1.00 66.38 80 GLY A N 1
ATOM 589 C CA . GLY A 1 80 ? 1.809 -8.238 -15.536 1.00 66.38 80 GLY A CA 1
ATOM 590 C C . GLY A 1 80 ? 3.115 -8.983 -15.861 1.00 66.38 80 GLY A C 1
ATOM 591 O O . GLY A 1 80 ? 3.452 -10.011 -15.275 1.00 66.38 80 GLY A O 1
ATOM 592 N N . ASN A 1 81 ? 3.924 -8.415 -16.765 1.00 64.25 81 ASN A N 1
ATOM 593 C CA . ASN A 1 81 ? 5.268 -8.914 -17.107 1.00 64.25 81 ASN A CA 1
ATOM 594 C C . ASN A 1 81 ? 6.353 -8.381 -16.146 1.00 64.25 81 ASN A C 1
ATOM 596 O O . ASN A 1 81 ? 7.350 -7.805 -16.593 1.00 64.25 81 ASN A O 1
ATOM 600 N N . VAL A 1 82 ? 6.152 -8.588 -14.841 1.00 64.25 82 VAL A N 1
ATOM 601 C CA . VAL A 1 82 ? 6.922 -7.942 -13.764 1.00 64.25 82 VAL A CA 1
ATOM 602 C C . VAL A 1 82 ? 8.446 -8.007 -13.936 1.00 64.25 82 VAL A C 1
ATOM 604 O O . VAL A 1 82 ? 9.049 -9.049 -14.239 1.00 64.25 82 VAL A O 1
ATOM 607 N N . LYS A 1 83 ? 9.086 -6.866 -13.699 1.00 68.81 83 LYS A N 1
ATOM 608 C CA . LYS A 1 83 ? 10.495 -6.732 -13.347 1.00 68.81 83 LYS A CA 1
ATOM 609 C C . LYS A 1 83 ? 10.647 -6.746 -11.831 1.00 68.81 83 LYS A C 1
ATOM 611 O O . LYS A 1 83 ? 9.772 -7.177 -11.087 1.00 68.81 83 LYS A O 1
ATOM 616 N N . VAL A 1 84 ? 11.863 -6.453 -11.391 1.00 73.06 84 VAL A N 1
ATOM 617 C CA . VAL A 1 84 ? 12.222 -6.348 -9.981 1.00 73.06 84 VAL A CA 1
ATOM 618 C C . VAL A 1 84 ? 12.976 -5.037 -9.860 1.00 73.06 84 VAL A C 1
ATOM 620 O O . VAL A 1 84 ? 14.203 -5.011 -9.921 1.00 73.06 84 VAL A O 1
ATOM 623 N N . GLU A 1 85 ? 12.204 -3.962 -9.799 1.00 74.12 85 GLU A N 1
ATOM 624 C CA . GLU A 1 85 ? 12.674 -2.589 -9.604 1.00 74.12 85 GLU A CA 1
ATOM 625 C C . GLU A 1 85 ? 12.465 -2.220 -8.120 1.00 74.12 85 GLU A C 1
ATOM 627 O O . GLU A 1 85 ? 11.817 -2.975 -7.381 1.00 74.12 85 GLU A O 1
ATOM 632 N N . GLY A 1 86 ? 13.126 -1.171 -7.631 1.00 78.62 86 GLY A N 1
ATOM 633 C CA . GLY A 1 86 ? 13.061 -0.787 -6.221 1.00 78.62 86 GLY A CA 1
ATOM 634 C C . GLY A 1 86 ? 12.001 0.279 -5.966 1.00 78.62 86 GLY A C 1
ATOM 635 O O . GLY A 1 86 ? 11.615 1.036 -6.855 1.00 78.62 86 GLY A O 1
ATOM 636 N N . MET A 1 87 ? 11.470 0.294 -4.745 1.00 83.44 87 MET A N 1
ATOM 637 C CA . MET A 1 87 ? 10.395 1.205 -4.355 1.00 83.44 87 MET A CA 1
ATOM 638 C C . MET A 1 87 ? 10.588 1.658 -2.911 1.00 83.44 87 MET A C 1
ATOM 640 O O . MET A 1 87 ? 10.906 0.836 -2.054 1.00 83.44 87 MET A O 1
ATOM 644 N N . THR A 1 88 ? 10.315 2.917 -2.590 1.00 88.31 88 THR A N 1
ATOM 645 C CA . THR A 1 88 ? 10.220 3.378 -1.196 1.00 88.31 88 THR A CA 1
ATOM 646 C C . THR A 1 88 ? 8.770 3.254 -0.712 1.00 88.31 88 THR A C 1
ATOM 648 O O . THR A 1 88 ? 7.840 3.693 -1.398 1.00 88.31 88 THR A O 1
ATOM 651 N N . LEU A 1 89 ? 8.563 2.659 0.470 1.00 91.56 89 LEU A N 1
ATOM 652 C CA . LEU A 1 89 ? 7.251 2.558 1.121 1.00 91.56 89 LEU A CA 1
ATOM 653 C C . LEU A 1 89 ? 7.081 3.658 2.172 1.00 91.56 89 LEU A C 1
ATOM 655 O O . LEU A 1 89 ? 7.934 3.844 3.033 1.00 91.56 89 LEU A O 1
ATOM 659 N N . SER A 1 90 ? 5.925 4.317 2.182 1.00 94.94 90 SER A N 1
ATOM 660 C CA . SER A 1 90 ? 5.490 5.180 3.286 1.00 94.94 90 SER A CA 1
ATOM 661 C C . SER A 1 90 ? 4.047 4.886 3.702 1.00 94.94 90 SER A C 1
ATOM 663 O O . SER A 1 90 ? 3.235 4.445 2.889 1.00 94.94 90 SER A O 1
ATOM 665 N N . ILE A 1 91 ? 3.709 5.152 4.966 1.00 96.25 91 ILE A N 1
ATOM 666 C CA . ILE A 1 91 ? 2.361 4.944 5.527 1.00 96.25 91 ILE A CA 1
ATOM 667 C C . ILE A 1 91 ? 1.839 6.182 6.270 1.00 96.25 91 ILE A C 1
ATOM 669 O O . ILE A 1 91 ? 2.620 6.970 6.804 1.00 96.25 91 ILE A O 1
ATOM 673 N N . SER A 1 92 ? 0.514 6.352 6.322 1.00 96.50 92 SER A N 1
ATOM 674 C CA . SER A 1 92 ? -0.144 7.473 7.016 1.00 96.50 92 SER A CA 1
ATOM 675 C C . SER A 1 92 ? -1.522 7.108 7.600 1.00 96.50 92 SER A C 1
ATOM 677 O O . SER A 1 92 ? -2.210 6.201 7.120 1.00 96.50 92 SER A O 1
ATOM 679 N N . GLU A 1 93 ? -1.927 7.803 8.669 1.00 95.00 93 GLU A N 1
ATOM 680 C CA . GLU A 1 93 ? -3.260 7.706 9.294 1.00 95.00 93 GLU A CA 1
ATOM 681 C C . GLU A 1 93 ? -4.283 8.703 8.710 1.00 95.00 93 GLU A C 1
ATOM 683 O O . GLU A 1 93 ? -5.497 8.488 8.837 1.00 95.00 93 GLU A O 1
ATOM 688 N N . ASP A 1 94 ? -3.801 9.783 8.083 1.00 94.56 94 ASP A N 1
ATOM 689 C CA . ASP A 1 94 ? -4.587 10.936 7.615 1.00 94.56 94 ASP A CA 1
ATOM 690 C C . ASP A 1 94 ? -4.364 11.307 6.134 1.00 94.56 94 ASP A C 1
ATOM 692 O O . ASP A 1 94 ? -5.260 11.894 5.530 1.00 94.56 94 ASP A O 1
ATOM 696 N N . GLY A 1 95 ? -3.237 10.908 5.536 1.00 95.44 95 GLY A N 1
ATOM 697 C CA . GLY A 1 95 ? -2.838 11.231 4.162 1.00 95.44 95 GLY A CA 1
ATOM 698 C C . GLY A 1 95 ? -1.970 12.492 4.042 1.00 95.44 95 GLY A C 1
ATOM 699 O O . GLY A 1 95 ? -1.473 12.786 2.955 1.00 95.44 95 GLY A O 1
ATOM 700 N N . GLU A 1 96 ? -1.739 13.214 5.141 1.00 95.44 96 GLU A N 1
ATOM 701 C CA . GLU A 1 96 ? -0.926 14.437 5.197 1.00 95.44 96 GLU A CA 1
ATOM 702 C C . GLU A 1 96 ? 0.420 14.192 5.899 1.00 95.44 96 GLU A C 1
ATOM 704 O O . GLU A 1 96 ? 1.466 14.633 5.418 1.00 95.44 96 GLU A O 1
ATOM 709 N N . ALA A 1 97 ? 0.414 13.463 7.019 1.00 96.00 97 ALA A N 1
ATOM 710 C CA . ALA A 1 97 ? 1.600 13.125 7.798 1.00 96.00 97 ALA A CA 1
ATOM 711 C C . ALA A 1 97 ? 2.065 11.696 7.482 1.00 96.00 97 ALA A C 1
ATOM 713 O O . ALA A 1 97 ? 1.380 10.722 7.803 1.00 96.00 97 ALA A O 1
ATOM 714 N N . TRP A 1 98 ? 3.240 11.566 6.867 1.00 96.00 98 TRP A N 1
ATOM 715 C CA . TRP A 1 98 ? 3.769 10.294 6.367 1.00 96.00 98 TRP A CA 1
ATOM 716 C C . TRP A 1 98 ? 4.961 9.795 7.186 1.00 96.00 98 TRP A C 1
ATOM 718 O O . TRP A 1 98 ? 5.859 10.565 7.531 1.00 96.00 98 TRP A O 1
ATOM 728 N N . ILE A 1 99 ? 4.974 8.491 7.469 1.00 95.69 99 ILE A N 1
ATOM 729 C CA . ILE A 1 99 ? 6.123 7.766 8.018 1.00 95.69 99 ILE A CA 1
ATOM 730 C C . ILE A 1 99 ? 6.752 6.964 6.882 1.00 95.69 99 ILE A C 1
ATOM 732 O O . ILE A 1 99 ? 6.099 6.096 6.303 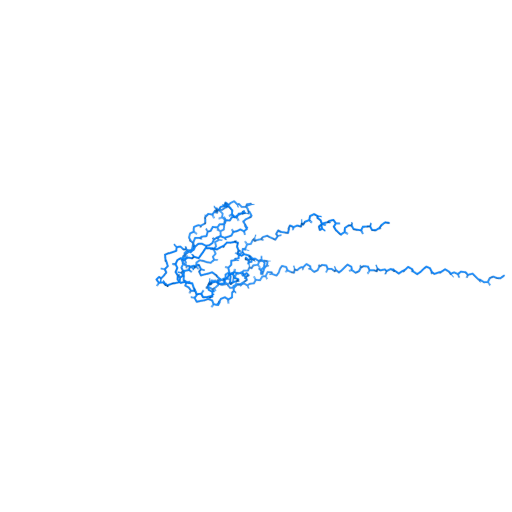1.00 95.69 99 ILE A O 1
ATOM 736 N N . ASP A 1 100 ? 8.016 7.255 6.594 1.00 93.62 100 ASP A N 1
ATOM 737 C CA . ASP A 1 100 ? 8.851 6.511 5.653 1.00 93.62 100 ASP A CA 1
ATOM 738 C C . ASP A 1 100 ? 9.361 5.211 6.303 1.00 93.62 100 ASP A C 1
ATOM 740 O O . ASP A 1 100 ? 9.860 5.223 7.432 1.00 93.62 100 ASP A O 1
ATOM 744 N N . LEU A 1 101 ? 9.206 4.089 5.598 1.00 91.00 101 LEU A N 1
ATOM 745 C CA . LEU A 1 101 ? 9.625 2.746 6.011 1.00 91.00 101 LEU A CA 1
ATOM 746 C C . LEU A 1 101 ? 10.842 2.232 5.217 1.00 91.00 101 LEU A C 1
ATOM 748 O O . LEU A 1 101 ? 11.240 1.078 5.393 1.00 91.00 101 LEU A O 1
ATOM 752 N N . SER A 1 102 ? 11.470 3.099 4.412 1.00 81.12 102 SER A N 1
ATOM 753 C CA . SER A 1 102 ? 12.649 2.825 3.579 1.00 81.12 102 SER A CA 1
ATOM 754 C C . SER A 1 102 ? 12.403 1.830 2.430 1.00 81.12 102 SER A C 1
ATOM 756 O O . SER A 1 102 ? 11.271 1.456 2.111 1.00 81.12 102 SER A O 1
ATOM 758 N N . ASP A 1 103 ? 13.487 1.446 1.749 1.00 79.50 103 ASP A N 1
ATOM 759 C CA . ASP A 1 103 ? 13.425 0.850 0.415 1.00 79.50 103 ASP A CA 1
ATOM 760 C C . ASP A 1 103 ? 13.050 -0.642 0.401 1.00 79.50 103 ASP A C 1
ATOM 762 O O . ASP A 1 103 ? 13.777 -1.537 0.859 1.00 79.50 103 ASP A O 1
ATOM 766 N N . ILE A 1 104 ? 11.926 -0.922 -0.253 1.00 78.62 104 ILE A N 1
ATOM 767 C CA . ILE A 1 104 ? 11.498 -2.226 -0.748 1.00 78.62 104 ILE A CA 1
ATOM 768 C C . ILE A 1 104 ? 12.300 -2.541 -2.018 1.00 78.62 104 ILE A C 1
ATOM 770 O O . ILE A 1 104 ? 11.843 -2.405 -3.148 1.00 78.62 104 ILE A O 1
ATOM 774 N N . SER A 1 105 ? 13.543 -2.972 -1.820 1.00 73.44 105 SER A N 1
ATOM 775 C CA . SER A 1 105 ? 14.429 -3.425 -2.897 1.00 73.44 105 SER A CA 1
ATOM 776 C C . SER A 1 105 ? 14.340 -4.941 -3.133 1.00 73.44 105 SER A C 1
ATOM 778 O O . SER A 1 105 ? 14.033 -5.730 -2.233 1.00 73.44 105 SER A O 1
ATOM 780 N N . GLY A 1 106 ? 14.639 -5.373 -4.363 1.00 65.00 106 GLY A N 1
ATOM 781 C CA . GLY A 1 106 ? 14.912 -6.781 -4.687 1.00 65.00 106 GLY A CA 1
ATOM 782 C C . GLY A 1 106 ? 13.702 -7.724 -4.736 1.00 65.00 106 GLY A C 1
ATOM 783 O O . GLY A 1 106 ? 13.892 -8.940 -4.682 1.00 65.00 106 GLY A O 1
ATOM 784 N N . GLY A 1 107 ? 12.476 -7.203 -4.855 1.00 69.81 107 GLY A N 1
ATOM 785 C CA . GLY A 1 107 ? 11.262 -8.029 -4.940 1.00 69.81 107 GLY A CA 1
ATOM 786 C C . GLY A 1 107 ? 10.789 -8.541 -3.578 1.00 69.81 107 GLY A C 1
ATOM 787 O O . GLY A 1 107 ? 10.246 -9.641 -3.467 1.00 69.81 107 GLY A O 1
ATOM 788 N N . ARG A 1 108 ? 11.036 -7.748 -2.531 1.00 80.38 108 ARG A N 1
ATOM 789 C CA . ARG A 1 108 ? 10.353 -7.847 -1.241 1.00 80.38 108 ARG A CA 1
ATOM 790 C C . ARG A 1 108 ? 8.865 -7.542 -1.451 1.00 80.38 108 ARG A C 1
ATOM 792 O O . ARG A 1 108 ? 8.536 -6.487 -1.968 1.00 80.38 108 ARG A O 1
ATOM 799 N N . ALA A 1 109 ? 7.995 -8.425 -0.974 1.00 80.94 109 ALA A N 1
ATOM 800 C CA . ALA A 1 109 ? 6.539 -8.247 -1.008 1.00 80.94 109 ALA A CA 1
ATOM 801 C C . ALA A 1 109 ? 5.904 -8.150 0.399 1.00 80.94 109 ALA A C 1
ATOM 803 O O . ALA A 1 109 ? 4.688 -8.121 0.546 1.00 80.94 109 ALA A O 1
ATOM 804 N N . GLU A 1 110 ? 6.729 -8.072 1.452 1.00 86.31 110 GLU A N 1
ATOM 805 C CA . GLU A 1 110 ? 6.276 -7.907 2.839 1.00 86.31 110 GLU A CA 1
ATOM 806 C C . GLU A 1 110 ? 7.122 -6.869 3.598 1.00 86.31 110 GLU A C 1
ATOM 808 O O . GLU A 1 110 ? 8.353 -6.797 3.450 1.00 86.31 110 GLU A O 1
ATOM 813 N N . VAL A 1 111 ? 6.463 -6.114 4.477 1.00 89.25 111 VAL A N 1
ATOM 814 C CA . VAL A 1 111 ? 7.089 -5.255 5.489 1.00 89.25 111 VAL A CA 1
ATOM 815 C C . VAL A 1 111 ? 6.370 -5.502 6.813 1.00 89.25 111 VAL A C 1
ATOM 817 O O . VAL A 1 111 ? 5.154 -5.350 6.897 1.00 89.25 111 VAL A O 1
ATOM 820 N N . ASP A 1 112 ? 7.121 -5.894 7.843 1.00 90.00 112 ASP A N 1
ATOM 821 C CA . ASP A 1 112 ? 6.619 -5.946 9.217 1.00 90.00 112 ASP A CA 1
ATOM 822 C C . ASP A 1 112 ? 6.769 -4.557 9.852 1.00 90.00 112 ASP A C 1
ATOM 824 O O . ASP A 1 112 ? 7.830 -3.939 9.767 1.00 90.00 112 ASP A O 1
ATOM 828 N N . LEU A 1 113 ? 5.698 -4.064 10.472 1.00 91.44 113 LEU A N 1
ATOM 829 C CA . LEU A 1 113 ? 5.649 -2.755 11.123 1.00 91.44 113 LEU A CA 1
ATOM 830 C C . LEU A 1 113 ? 6.124 -2.801 12.588 1.00 91.44 113 LEU A C 1
ATOM 832 O O . LEU A 1 113 ? 6.345 -1.751 13.199 1.00 91.44 113 LEU A O 1
ATOM 836 N N . VAL A 1 114 ? 6.284 -3.995 13.176 1.00 90.62 114 VAL A N 1
ATOM 837 C CA . VAL A 1 114 ? 6.639 -4.171 14.592 1.00 90.62 114 VAL A CA 1
ATOM 838 C C . VAL A 1 114 ? 7.984 -3.512 14.915 1.00 90.62 114 VAL A C 1
ATOM 840 O O . VAL A 1 114 ? 9.047 -3.938 14.471 1.00 90.62 114 VAL A O 1
ATOM 843 N N . GLY A 1 115 ? 7.934 -2.469 15.747 1.00 91.19 115 GLY A N 1
ATOM 844 C CA . GLY A 1 115 ? 9.111 -1.708 16.175 1.00 91.19 115 GLY A CA 1
ATOM 845 C C . GLY A 1 115 ? 9.559 -0.607 15.207 1.00 91.19 115 GLY A C 1
ATOM 846 O O . GLY A 1 115 ? 10.452 0.155 15.570 1.00 91.19 115 GLY A O 1
ATOM 847 N N . LEU A 1 116 ? 8.929 -0.481 14.032 1.00 91.31 116 LEU A N 1
ATOM 848 C CA . LEU A 1 116 ? 9.114 0.658 13.123 1.00 91.31 116 LEU A CA 1
ATOM 849 C C . LEU A 1 116 ? 8.153 1.813 13.449 1.00 91.31 116 LEU A C 1
ATOM 851 O O . LEU A 1 116 ? 8.505 2.976 13.272 1.00 91.31 116 LEU A O 1
ATOM 855 N N . VAL A 1 117 ? 6.954 1.499 13.956 1.00 93.12 117 VAL A N 1
ATOM 856 C CA . VAL A 1 117 ? 5.873 2.465 14.231 1.00 93.12 117 VAL A CA 1
ATOM 857 C C . VAL A 1 117 ? 5.219 2.245 15.609 1.00 93.12 117 VAL A C 1
ATOM 859 O O . VAL A 1 117 ? 5.397 1.177 16.206 1.00 93.12 117 VAL A O 1
ATOM 862 N N . PRO A 1 118 ? 4.460 3.225 16.149 1.00 92.62 118 PRO A N 1
ATOM 863 C CA . PRO A 1 118 ? 3.647 3.042 17.353 1.00 92.62 118 PRO A CA 1
ATOM 864 C C . PRO A 1 118 ? 2.645 1.887 17.220 1.00 92.62 118 PRO A C 1
ATOM 866 O O . PRO A 1 118 ? 1.948 1.762 16.216 1.00 92.62 118 PRO A O 1
ATOM 869 N N . ALA A 1 119 ? 2.552 1.050 18.256 1.00 87.56 119 ALA A N 1
ATOM 870 C CA . ALA A 1 119 ? 1.757 -0.183 18.240 1.00 87.56 119 ALA A CA 1
ATOM 871 C C . ALA A 1 119 ? 0.232 0.030 18.392 1.00 87.56 119 ALA A C 1
ATOM 873 O O . ALA A 1 119 ? -0.529 -0.935 18.349 1.00 87.56 119 ALA A O 1
ATOM 874 N N . ASP A 1 120 ? -0.206 1.270 18.607 1.00 88.12 120 ASP A N 1
ATOM 875 C CA . ASP A 1 120 ? -1.595 1.705 18.784 1.00 88.12 120 ASP A CA 1
ATOM 876 C C . ASP A 1 120 ? -2.108 2.636 17.660 1.00 88.12 120 ASP A C 1
ATOM 878 O O . ASP A 1 120 ? -3.287 3.002 17.647 1.00 88.12 120 ASP A O 1
ATOM 882 N N . ALA A 1 121 ? -1.260 2.967 16.679 1.00 90.62 121 ALA A N 1
ATOM 883 C CA . ALA A 1 121 ? -1.620 3.751 15.494 1.00 90.62 121 ALA A CA 1
ATOM 884 C C . ALA A 1 121 ? -2.453 2.944 14.475 1.00 90.62 121 ALA A C 1
ATOM 886 O O . ALA A 1 121 ? -2.374 1.718 14.406 1.00 90.62 121 ALA A O 1
ATOM 887 N N . ASN A 1 122 ? -3.282 3.627 13.678 1.00 90.88 122 ASN A N 1
ATOM 888 C CA . ASN A 1 122 ? -4.240 3.021 12.746 1.00 90.88 122 ASN A CA 1
ATOM 889 C C . ASN A 1 122 ? -4.090 3.598 11.327 1.00 90.88 122 ASN A C 1
ATOM 891 O O . ASN A 1 122 ? -4.933 4.370 10.851 1.00 90.88 122 ASN A O 1
ATOM 895 N N . TYR A 1 123 ? -3.018 3.182 10.647 1.00 93.56 123 TYR A N 1
ATOM 896 C CA . TYR A 1 123 ? -2.699 3.553 9.265 1.00 93.56 123 TYR A CA 1
ATOM 897 C C . TYR A 1 123 ? -3.799 3.137 8.279 1.00 93.56 123 TYR A C 1
ATOM 899 O O . TYR A 1 123 ? -4.373 2.052 8.383 1.00 93.56 123 TYR A O 1
ATOM 907 N N . ARG A 1 124 ? -4.101 4.024 7.325 1.00 92.75 124 ARG A N 1
ATOM 908 C CA . ARG A 1 124 ? -5.140 3.835 6.288 1.00 92.75 124 ARG A CA 1
ATOM 909 C C . ARG A 1 124 ? -4.646 4.136 4.882 1.00 92.75 124 ARG A C 1
ATOM 911 O O . ARG A 1 124 ? -5.293 3.741 3.922 1.00 92.75 124 ARG A O 1
ATOM 918 N N . PHE A 1 125 ? -3.523 4.836 4.774 1.00 95.31 125 PHE A N 1
ATOM 919 C CA . PHE A 1 125 ? -2.921 5.222 3.512 1.00 95.31 125 PHE A CA 1
ATOM 920 C C . PHE A 1 125 ? -1.551 4.565 3.394 1.00 95.31 125 PHE A C 1
ATOM 922 O O . PHE A 1 125 ? -0.761 4.569 4.341 1.00 95.31 125 PHE A O 1
ATOM 929 N N . VAL A 1 126 ? -1.293 4.019 2.212 1.00 94.75 126 VAL A N 1
ATOM 930 C CA . VAL A 1 126 ? -0.010 3.477 1.777 1.00 94.75 126 VAL A CA 1
ATOM 931 C C . VAL A 1 126 ? 0.419 4.296 0.566 1.00 94.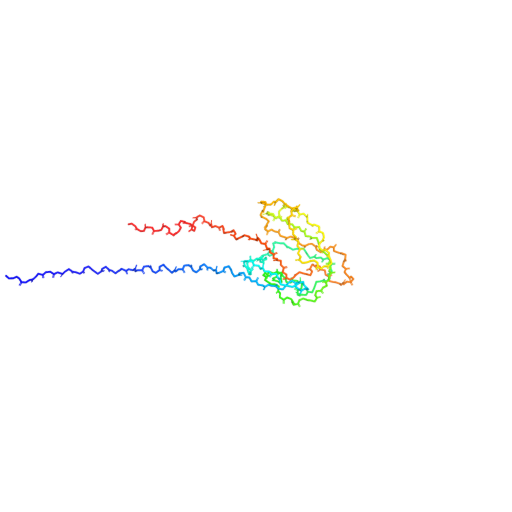75 126 VAL A C 1
ATOM 933 O O . VAL A 1 126 ? -0.398 4.566 -0.311 1.00 94.75 126 VAL A O 1
ATOM 936 N N . SER A 1 127 ? 1.686 4.692 0.525 1.00 93.31 127 SER A N 1
ATOM 937 C CA . SER A 1 127 ? 2.325 5.299 -0.637 1.00 93.31 127 SER A CA 1
ATOM 938 C C . SER A 1 127 ? 3.492 4.419 -1.061 1.00 93.31 127 SER A C 1
ATOM 940 O O . SER A 1 127 ? 4.310 4.022 -0.229 1.00 93.31 127 SER A O 1
ATOM 942 N 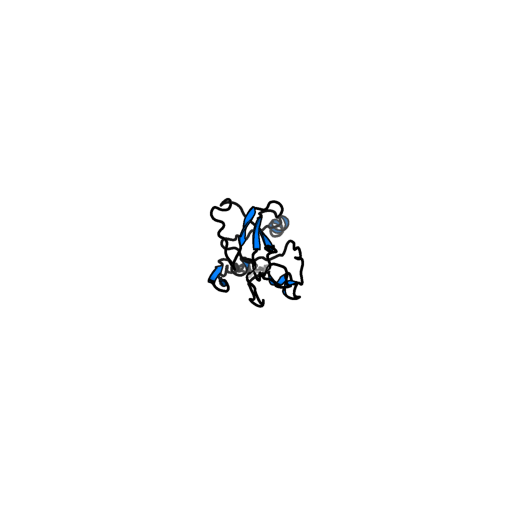N . LEU A 1 128 ? 3.544 4.103 -2.352 1.00 89.50 128 LEU A N 1
ATOM 943 C CA . LEU A 1 128 ? 4.610 3.339 -2.989 1.00 89.50 128 LEU A CA 1
ATOM 944 C C . LEU A 1 128 ? 5.213 4.230 -4.069 1.00 89.50 128 LEU A C 1
ATOM 946 O O . LEU A 1 128 ? 4.526 4.617 -5.014 1.00 89.50 128 LEU A O 1
ATOM 950 N N . THR A 1 129 ? 6.481 4.589 -3.893 1.00 86.75 129 THR A N 1
ATOM 951 C CA . THR A 1 129 ? 7.215 5.457 -4.820 1.00 86.75 129 THR A CA 1
ATOM 952 C C . THR A 1 129 ? 8.249 4.624 -5.558 1.00 86.75 129 THR A C 1
ATOM 954 O O . THR A 1 129 ? 9.097 4.017 -4.915 1.00 86.75 129 THR A O 1
ATOM 957 N N . ASP A 1 130 ? 8.173 4.598 -6.887 1.00 81.38 130 ASP A N 1
ATOM 958 C CA . ASP A 1 130 ? 9.225 4.082 -7.775 1.00 81.38 130 ASP A CA 1
ATOM 959 C C . ASP A 1 130 ? 10.555 4.806 -7.489 1.00 81.38 130 ASP A C 1
ATOM 961 O O . ASP A 1 130 ? 10.570 6.039 -7.447 1.00 81.38 130 ASP A O 1
ATOM 965 N N . ASP A 1 131 ? 11.652 4.075 -7.253 1.00 76.44 131 ASP A N 1
ATOM 966 C CA . ASP A 1 131 ? 12.925 4.690 -6.832 1.00 76.44 131 ASP A CA 1
ATOM 967 C C . ASP A 1 131 ? 13.640 5.461 -7.960 1.00 76.44 131 ASP A C 1
ATOM 969 O O . ASP A 1 131 ? 14.470 6.338 -7.700 1.00 76.44 131 ASP A O 1
ATOM 973 N N . GLY A 1 132 ? 13.267 5.192 -9.215 1.00 70.69 132 GLY A N 1
ATOM 974 C CA . GLY A 1 132 ? 13.816 5.827 -10.410 1.00 70.69 132 GLY A CA 1
ATOM 975 C C . GLY A 1 132 ? 15.165 5.264 -10.878 1.00 70.69 132 GLY A C 1
ATOM 976 O O . GLY A 1 132 ? 15.615 5.632 -11.967 1.00 70.69 132 GLY A O 1
ATOM 977 N N . ASP A 1 133 ? 15.779 4.333 -10.141 1.00 67.50 133 ASP A N 1
ATOM 978 C CA . ASP A 1 133 ? 17.007 3.609 -10.512 1.00 67.50 133 ASP A CA 1
ATOM 979 C C . ASP A 1 133 ? 16.667 2.392 -11.410 1.00 67.50 133 ASP A C 1
ATOM 981 O O . ASP A 1 133 ? 17.117 1.258 -11.220 1.00 67.50 133 ASP A O 1
ATOM 985 N N . GLY A 1 134 ? 15.841 2.641 -12.435 1.00 57.97 134 GLY A N 1
ATOM 986 C CA . GLY A 1 134 ? 15.218 1.616 -13.278 1.00 57.97 134 GLY A CA 1
ATOM 987 C C . GLY A 1 134 ? 16.203 0.660 -13.966 1.00 57.97 134 GLY A C 1
ATOM 988 O O . GLY A 1 134 ? 17.322 1.021 -14.343 1.00 57.97 134 GLY A O 1
ATOM 989 N N . CYS A 1 135 ? 15.758 -0.574 -14.229 1.00 54.81 135 CYS A N 1
ATOM 990 C CA . CYS A 1 135 ? 16.549 -1.705 -14.739 1.00 54.81 135 CYS A CA 1
ATOM 991 C C . CYS A 1 135 ? 16.964 -1.583 -16.225 1.00 54.81 135 CYS A C 1
ATOM 993 O O . CYS A 1 135 ? 17.017 -2.575 -16.959 1.00 54.81 135 CYS A O 1
ATOM 995 N N . GLY A 1 136 ? 17.229 -0.369 -16.713 1.00 54.66 136 GLY A N 1
ATOM 996 C CA . GLY A 1 136 ? 17.507 -0.082 -18.120 1.00 54.66 136 GLY A CA 1
ATOM 997 C C . GLY A 1 136 ? 16.304 -0.319 -19.038 1.00 54.66 136 GLY A C 1
ATOM 998 O O . GLY A 1 136 ? 16.477 -0.465 -20.251 1.00 54.66 136 GLY A O 1
ATOM 999 N N . THR A 1 137 ? 15.094 -0.396 -18.475 1.00 54.19 137 THR A N 1
ATOM 1000 C CA . THR A 1 137 ? 13.856 -0.461 -19.254 1.00 54.19 137 THR A CA 1
ATOM 1001 C C . THR A 1 137 ? 13.458 0.941 -19.741 1.00 54.19 137 THR A C 1
ATOM 1003 O O . THR A 1 137 ? 14.109 1.941 -19.448 1.00 54.19 137 THR A O 1
ATOM 1006 N N . ARG A 1 138 ? 12.406 1.011 -20.561 1.00 54.91 138 ARG A N 1
ATOM 1007 C CA . ARG A 1 138 ? 11.795 2.273 -21.021 1.00 54.91 138 ARG A CA 1
ATOM 1008 C C . ARG A 1 138 ? 10.497 2.599 -20.279 1.00 54.91 138 ARG A C 1
ATOM 1010 O O . ARG A 1 138 ? 9.810 3.541 -20.678 1.00 54.91 138 ARG A O 1
ATOM 1017 N N . PHE A 1 139 ? 10.133 1.755 -19.321 1.00 59.66 139 PHE A N 1
ATOM 1018 C CA . PHE A 1 139 ? 8.883 1.794 -18.583 1.00 59.66 139 PHE A CA 1
ATOM 1019 C C . PHE A 1 139 ? 9.118 2.481 -17.233 1.00 59.66 139 PHE A C 1
ATOM 1021 O O . PHE A 1 139 ? 10.253 2.498 -16.764 1.00 59.66 139 PHE A O 1
ATOM 1028 N N . ALA A 1 140 ? 8.092 3.118 -16.675 1.00 59.31 140 ALA A N 1
ATOM 1029 C CA . ALA A 1 140 ? 8.199 3.888 -15.439 1.00 59.31 140 ALA A CA 1
ATOM 1030 C C . ALA A 1 140 ? 6.978 3.666 -14.542 1.00 59.31 140 ALA A C 1
ATOM 1032 O O . ALA A 1 140 ? 5.850 3.613 -15.042 1.00 59.31 140 ALA A O 1
ATOM 1033 N N . GLY A 1 141 ? 7.209 3.625 -13.230 1.00 63.00 141 GLY A N 1
ATOM 1034 C CA . GLY A 1 141 ? 6.193 3.335 -12.223 1.00 63.00 141 GLY A CA 1
ATOM 1035 C C . GLY A 1 141 ? 6.349 1.948 -11.598 1.00 63.00 141 GLY A C 1
ATOM 1036 O O . GLY A 1 141 ? 6.906 1.031 -12.191 1.00 63.00 141 GLY A O 1
ATOM 1037 N N . ALA A 1 142 ? 5.835 1.815 -10.378 1.00 64.75 142 ALA A N 1
ATOM 1038 C CA . ALA A 1 142 ? 5.992 0.628 -9.552 1.00 64.75 142 ALA A CA 1
ATOM 1039 C C . ALA A 1 142 ? 5.228 -0.595 -10.110 1.00 64.75 142 ALA A C 1
ATOM 1041 O O . ALA A 1 142 ? 4.003 -0.559 -10.232 1.00 64.75 142 ALA A O 1
ATOM 1042 N N . ASP A 1 143 ? 5.945 -1.695 -10.376 1.00 74.19 143 ASP A N 1
ATOM 1043 C CA . ASP A 1 143 ? 5.396 -3.016 -10.736 1.00 74.19 143 ASP A CA 1
ATOM 1044 C C . ASP A 1 143 ? 4.637 -3.658 -9.545 1.00 74.19 143 ASP A C 1
ATOM 1046 O O . ASP A 1 143 ? 5.154 -4.542 -8.858 1.00 74.19 143 ASP A O 1
ATOM 1050 N N . VAL A 1 144 ? 3.413 -3.192 -9.272 1.00 81.06 144 VAL A N 1
ATOM 1051 C CA . VAL A 1 144 ? 2.571 -3.636 -8.142 1.00 81.06 144 VAL A CA 1
ATOM 1052 C C . VAL A 1 144 ? 1.164 -3.982 -8.629 1.00 81.06 144 VAL A C 1
ATOM 1054 O O . VAL A 1 144 ? 0.465 -3.125 -9.165 1.00 81.06 144 VAL A O 1
ATOM 1057 N N . ASP A 1 145 ? 0.737 -5.228 -8.412 1.00 81.62 145 ASP A N 1
ATOM 1058 C CA . ASP A 1 145 ? -0.582 -5.753 -8.799 1.00 81.62 145 ASP A CA 1
ATOM 1059 C C . ASP A 1 145 ? -1.595 -5.815 -7.640 1.00 81.62 145 ASP A C 1
ATOM 1061 O O . ASP A 1 145 ? -2.793 -5.930 -7.877 1.00 81.62 145 ASP A O 1
ATOM 1065 N N . ALA A 1 146 ? -1.149 -5.705 -6.385 1.00 89.62 146 ALA A N 1
ATOM 1066 C CA . ALA A 1 146 ? -2.026 -5.557 -5.225 1.00 89.62 146 ALA A CA 1
ATOM 1067 C C . ALA A 1 146 ? -1.297 -4.977 -4.003 1.00 89.62 146 ALA A C 1
ATOM 1069 O O . ALA A 1 146 ? -0.092 -5.154 -3.827 1.00 89.62 146 ALA A O 1
ATOM 1070 N N . VAL A 1 147 ? -2.055 -4.360 -3.091 1.00 91.94 147 VAL A N 1
ATOM 1071 C CA . VAL A 1 147 ? -1.585 -3.973 -1.747 1.00 91.94 147 VAL A CA 1
ATOM 1072 C C . VAL A 1 147 ? -2.546 -4.533 -0.700 1.00 91.94 147 VAL A C 1
ATOM 1074 O O . VAL A 1 147 ? -3.754 -4.320 -0.802 1.00 91.94 147 VAL A O 1
ATOM 1077 N N . ALA A 1 148 ? -2.022 -5.233 0.313 1.00 92.75 148 ALA A N 1
ATOM 1078 C CA . ALA A 1 148 ? -2.816 -5.890 1.355 1.00 92.75 148 ALA A CA 1
ATOM 1079 C C . ALA A 1 148 ? -2.272 -5.667 2.773 1.00 92.75 148 ALA A C 1
ATOM 1081 O O . ALA A 1 148 ? -1.064 -5.600 2.989 1.00 92.75 148 ALA A O 1
ATOM 1082 N N . ALA A 1 149 ? -3.173 -5.634 3.757 1.00 92.25 149 ALA A N 1
ATOM 1083 C CA . ALA A 1 149 ? -2.855 -5.475 5.172 1.00 92.25 149 ALA A CA 1
ATOM 1084 C C . ALA A 1 149 ? -3.279 -6.697 6.012 1.00 92.25 149 ALA A C 1
ATOM 1086 O O . ALA A 1 149 ? -4.471 -7.011 6.161 1.00 92.25 149 ALA A O 1
ATOM 1087 N N . ILE A 1 150 ? -2.286 -7.348 6.626 1.00 89.44 150 ILE A N 1
ATOM 1088 C CA . ILE A 1 150 ? -2.455 -8.352 7.687 1.00 89.44 150 ILE A CA 1
ATOM 1089 C C . ILE A 1 150 ? -2.662 -7.612 9.017 1.00 89.44 150 ILE A C 1
ATOM 1091 O O . ILE A 1 150 ? -1.962 -6.648 9.303 1.00 89.44 150 ILE A O 1
ATOM 1095 N N . GLY A 1 151 ? -3.634 -8.037 9.831 1.00 85.12 151 GLY A N 1
ATOM 1096 C CA . GLY A 1 151 ? -3.988 -7.329 11.074 1.00 85.12 151 GLY A CA 1
ATOM 1097 C C . GLY A 1 151 ? -4.828 -6.057 10.872 1.00 85.12 151 GLY A C 1
ATOM 1098 O O . GLY A 1 151 ? -5.012 -5.291 11.813 1.00 85.12 151 GLY A O 1
ATOM 1099 N N . SER A 1 152 ? -5.359 -5.845 9.664 1.00 81.25 152 SER A N 1
ATOM 1100 C CA . SER A 1 152 ? -6.304 -4.769 9.338 1.00 81.25 152 SER A CA 1
ATOM 1101 C C . SER A 1 152 ? -7.602 -4.834 10.161 1.00 81.25 152 SER A C 1
ATOM 1103 O O . SER A 1 152 ? -7.990 -5.884 10.675 1.00 81.25 152 SER A O 1
ATOM 1105 N N . THR A 1 153 ? -8.302 -3.697 10.264 1.00 80.81 153 THR A N 1
ATOM 1106 C CA . THR A 1 153 ? -9.553 -3.556 11.026 1.00 80.81 153 THR A CA 1
ATOM 1107 C C . THR A 1 153 ? -10.647 -2.870 10.203 1.00 80.81 153 THR A C 1
ATOM 1109 O O . THR A 1 153 ? -10.405 -1.861 9.542 1.00 80.81 153 THR A O 1
ATOM 1112 N N . LEU A 1 154 ? -11.869 -3.410 10.232 1.00 76.44 154 LEU A N 1
ATOM 1113 C CA . LEU A 1 154 ? -13.023 -2.849 9.520 1.00 76.44 154 LEU A CA 1
ATOM 1114 C C . LEU A 1 154 ? -13.710 -1.762 10.358 1.00 76.44 154 LEU A C 1
ATOM 1116 O O . LEU A 1 154 ? -14.546 -2.045 11.219 1.00 76.44 154 LEU A O 1
ATOM 1120 N N . ARG A 1 155 ? -13.384 -0.494 10.081 1.00 75.25 155 ARG A N 1
ATOM 1121 C CA . ARG A 1 155 ? -14.007 0.662 10.740 1.00 75.25 155 ARG A CA 1
ATOM 1122 C C . ARG A 1 155 ? -15.265 1.128 10.002 1.00 75.25 155 ARG A C 1
ATOM 1124 O O . ARG A 1 155 ? -15.201 1.977 9.118 1.00 75.25 155 ARG A O 1
ATOM 1131 N N . PHE A 1 156 ? -16.428 0.658 10.442 1.00 74.94 156 PHE A N 1
ATOM 1132 C CA . PHE A 1 156 ? -17.707 1.229 10.015 1.00 74.94 156 PHE A CA 1
ATOM 1133 C C . PHE A 1 156 ? -17.934 2.606 10.658 1.00 74.94 156 PHE A C 1
ATOM 1135 O O . PHE A 1 156 ? -17.913 2.740 11.882 1.00 74.94 156 PHE A O 1
ATOM 1142 N N . VAL A 1 157 ? -18.190 3.623 9.834 1.00 76.50 157 VAL A N 1
ATOM 1143 C CA . VAL A 1 157 ? -18.679 4.939 10.269 1.00 76.50 157 VAL A CA 1
ATOM 1144 C C . VAL A 1 157 ? -20.103 5.090 9.747 1.00 76.50 157 VAL A C 1
ATOM 1146 O O . VAL A 1 157 ? -20.323 5.121 8.540 1.00 76.50 157 VAL A O 1
ATOM 1149 N N . LEU A 1 158 ? -21.073 5.139 10.660 1.00 79.62 158 LEU A N 1
ATOM 1150 C CA . LEU A 1 158 ? -22.484 5.348 10.338 1.00 79.62 158 LEU A CA 1
ATOM 1151 C C . LEU A 1 158 ? -22.850 6.815 10.567 1.00 79.62 158 LEU A C 1
ATOM 1153 O O . LEU A 1 158 ? -22.451 7.402 11.573 1.00 79.62 158 LEU A O 1
ATOM 1157 N N . ASP A 1 159 ? -23.648 7.387 9.667 1.00 78.06 159 ASP A N 1
ATOM 1158 C CA . ASP A 1 159 ? -24.305 8.670 9.916 1.00 78.06 159 ASP A CA 1
ATOM 1159 C C . ASP A 1 159 ? -25.333 8.504 11.053 1.00 78.06 159 ASP A C 1
ATOM 1161 O O . ASP A 1 159 ? -26.084 7.523 11.093 1.00 78.06 159 ASP A O 1
ATOM 1165 N N . GLY A 1 160 ? -25.392 9.469 11.975 1.00 76.31 160 GLY A N 1
ATOM 1166 C CA . GLY A 1 160 ? -26.381 9.480 13.053 1.00 76.31 160 GLY A CA 1
ATOM 1167 C C . GLY A 1 160 ? -27.825 9.447 12.539 1.00 76.31 160 GLY A C 1
ATOM 1168 O O . GLY A 1 160 ? -28.678 8.833 13.173 1.00 76.31 160 GLY A O 1
ATOM 1169 N N . ALA A 1 161 ? -28.103 10.013 11.361 1.00 77.19 161 ALA A N 1
ATOM 1170 C CA . ALA A 1 161 ? -29.413 9.929 10.721 1.00 77.19 161 ALA A CA 1
ATOM 1171 C C . ALA A 1 161 ? -29.825 8.475 10.416 1.00 77.19 161 ALA A C 1
ATOM 1173 O O . ALA A 1 161 ? -30.981 8.115 10.628 1.00 77.19 161 ALA A O 1
ATOM 1174 N N . ILE A 1 162 ? -28.886 7.616 9.996 1.00 75.19 162 ILE A N 1
ATOM 1175 C CA . ILE A 1 162 ? -29.137 6.180 9.774 1.00 75.19 162 ILE A CA 1
ATOM 1176 C C . ILE A 1 162 ? -29.430 5.470 11.102 1.00 75.19 162 ILE A C 1
ATOM 1178 O O . ILE A 1 162 ? -30.291 4.593 11.155 1.00 75.19 162 ILE A O 1
ATOM 1182 N N . LEU A 1 163 ? -28.753 5.874 12.182 1.00 69.56 163 LEU A N 1
ATOM 1183 C CA . LEU A 1 163 ? -28.912 5.278 13.510 1.00 69.56 163 LEU A CA 1
ATOM 1184 C C . LEU A 1 163 ? -30.314 5.513 14.105 1.00 69.56 163 LEU A C 1
ATOM 1186 O O . LEU A 1 163 ? -30.820 4.650 14.818 1.00 69.56 163 LEU A O 1
ATOM 1190 N N . PHE A 1 164 ? -30.949 6.649 13.791 1.00 72.62 164 PHE A N 1
ATOM 1191 C CA . PHE A 1 164 ? -32.294 6.993 14.275 1.00 72.62 164 PHE A CA 1
ATOM 1192 C C . PHE A 1 164 ? -33.421 6.704 13.271 1.00 72.62 164 PHE A C 1
ATOM 1194 O O . PHE A 1 164 ? -34.566 6.566 13.687 1.00 72.62 164 PHE A O 1
ATOM 1201 N N . ALA A 1 165 ? -33.132 6.531 11.975 1.00 66.50 165 ALA A N 1
ATOM 1202 C CA . ALA A 1 165 ? -34.147 6.227 10.955 1.00 66.50 165 ALA A CA 1
ATOM 1203 C C . ALA A 1 165 ? -34.909 4.902 11.184 1.00 66.50 165 ALA A C 1
ATOM 1205 O O . ALA A 1 165 ? -35.964 4.689 10.589 1.00 66.50 165 ALA A O 1
ATOM 1206 N N . VAL A 1 166 ? -34.387 4.013 12.038 1.00 65.44 166 VAL A N 1
ATOM 1207 C CA . VAL A 1 166 ? -35.025 2.737 12.405 1.00 65.44 166 VAL A CA 1
ATOM 1208 C C . VAL A 1 166 ? -35.985 2.886 13.601 1.00 65.44 166 VAL A C 1
ATOM 1210 O O . VAL A 1 166 ? -36.879 2.056 13.763 1.00 65.44 166 VAL A O 1
ATOM 1213 N N . ASP A 1 167 ? -35.873 3.951 14.406 1.00 58.34 167 ASP A N 1
ATOM 1214 C CA . ASP A 1 167 ? -36.800 4.236 15.513 1.00 58.34 167 ASP A CA 1
ATOM 1215 C C . ASP A 1 167 ? -38.013 5.041 15.020 1.00 58.34 167 ASP A C 1
ATOM 1217 O O . ASP A 1 167 ? -38.166 6.236 15.264 1.00 58.34 167 ASP A O 1
ATOM 1221 N N . SER A 1 168 ? -38.874 4.359 14.264 1.00 59.91 168 SER A N 1
ATOM 1222 C CA . SER A 1 168 ? -40.192 4.858 13.859 1.00 59.91 168 SER A CA 1
ATOM 1223 C C . SER A 1 168 ? -41.287 4.111 14.616 1.00 59.91 168 SER A C 1
ATOM 1225 O O . SER A 1 168 ? -41.956 3.227 14.078 1.00 59.91 168 SER A O 1
ATOM 1227 N N . THR A 1 169 ? -41.468 4.461 15.889 1.00 55.75 169 THR A N 1
ATOM 1228 C CA . THR A 1 169 ? -42.653 4.063 16.655 1.00 55.75 169 THR A CA 1
ATOM 1229 C C . THR A 1 169 ? -43.858 4.904 16.220 1.00 55.75 169 THR A C 1
ATOM 1231 O O . THR A 1 169 ? -44.036 6.036 16.663 1.00 55.75 169 THR A O 1
ATOM 1234 N N . GLU A 1 170 ? -44.703 4.357 15.339 1.00 55.81 170 GLU A N 1
ATOM 1235 C CA . GLU A 1 170 ? -46.044 4.920 15.117 1.00 55.81 170 GLU A CA 1
ATOM 1236 C C . GLU A 1 170 ? -46.872 4.809 16.415 1.00 55.81 170 GLU A C 1
ATOM 1238 O O . GLU A 1 170 ? -46.928 3.741 17.035 1.00 55.81 170 GLU A O 1
ATOM 1243 N N . LEU A 1 171 ? -47.494 5.926 16.818 1.00 50.75 171 LEU A N 1
ATOM 1244 C CA . LEU A 1 171 ? -48.303 6.109 18.034 1.00 50.75 171 LEU A CA 1
ATOM 1245 C C . LEU A 1 171 ? -49.713 6.612 17.687 1.00 50.75 171 LEU A C 1
ATOM 1247 O O . LEU A 1 171 ? -49.805 7.546 16.858 1.00 50.75 171 LEU A O 1
#

Mean predicted aligned error: 12.52 Å

pLDDT: mean 75.99, std 16.32, range [40.47, 96.5]

Secondary structure (DSSP, 8-state):
----------------------------EEEE-TTS-EEEETTGGGGB----------SSB--TTTT-SGGGSSS----S------EEEEEESSSSSEEEEEEE-TT------BTTB-TT----EEEEEE-S---S-SB-S---S--B-TT--------HHHHHTT-----

Nearest PDB structures (foldseek):
  7t2b-assembly1_D  TM=4.535E-01  e=3.056E+00  Homo sapiens
  7t2b-assembly2_I  TM=4.581E-01  e=3.438E+00  Homo sapiens
  6tyl-assembly2_J  TM=3.419E-01  e=7.396E+00  Lama glama

Sequence (171 aa):
MLRSLLSRFMVLACMAMAAPTLAQPNETREYQDGKRGIVLLPQGDKSFADAVVDRSAGTGTIEDSASDQQAILGPPDFSGNVKVEGMTLSISEDGEAWIDLSDISGGRAEVDLVGLVPADANYRFVSLTDDGDGCGTRFAGADVDAVAAIGSTLRFVLDGAILFAVDSTEL